Protein AF-A0A7J6R500-F1 (afdb_monomer)

Structure (mmCIF, N/CA/C/O backbone):
data_AF-A0A7J6R500-F1
#
_entry.id   AF-A0A7J6R500-F1
#
loop_
_atom_site.group_PDB
_atom_site.id
_atom_site.type_symbol
_atom_site.label_atom_id
_atom_site.label_alt_id
_atom_site.label_comp_id
_atom_site.label_asym_id
_atom_site.label_entity_id
_atom_site.label_seq_id
_atom_site.pdbx_PDB_ins_code
_atom_site.Cartn_x
_atom_site.Cartn_y
_atom_site.Cartn_z
_atom_site.occupancy
_atom_site.B_iso_or_equiv
_atom_site.auth_seq_id
_atom_site.auth_comp_id
_atom_site.auth_asym_id
_atom_site.auth_atom_id
_atom_site.pdbx_PDB_model_num
ATOM 1 N N . MET A 1 1 ? 46.954 13.574 14.978 1.00 37.84 1 MET A N 1
ATOM 2 C CA . MET A 1 1 ? 46.456 13.706 16.362 1.00 37.84 1 MET A CA 1
ATOM 3 C C . MET A 1 1 ? 45.022 13.210 16.365 1.00 37.84 1 MET A C 1
ATOM 5 O O . MET A 1 1 ? 44.207 13.773 15.649 1.00 37.84 1 MET A O 1
ATOM 9 N N . LEU A 1 2 ? 44.776 12.076 17.023 1.00 37.50 2 LEU A N 1
ATOM 10 C CA . LEU A 1 2 ? 43.472 11.413 17.095 1.00 37.50 2 LEU A CA 1
ATOM 11 C C . LEU A 1 2 ? 42.544 12.256 17.976 1.00 37.50 2 LEU A C 1
ATOM 13 O O . LEU A 1 2 ? 42.876 12.501 19.132 1.00 37.50 2 LEU A O 1
ATOM 17 N N . ALA A 1 3 ? 41.432 12.739 17.422 1.00 41.28 3 ALA A N 1
ATOM 18 C CA . ALA A 1 3 ? 40.399 13.408 18.201 1.00 41.28 3 ALA A CA 1
ATOM 19 C C . ALA A 1 3 ? 39.556 12.347 18.917 1.00 41.28 3 ALA A C 1
ATOM 21 O O . ALA A 1 3 ? 39.064 11.407 18.298 1.00 41.28 3 ALA A O 1
ATOM 22 N N . ASP A 1 4 ? 39.453 12.502 20.226 1.00 38.03 4 ASP A N 1
ATOM 23 C CA . ASP A 1 4 ? 38.764 11.631 21.167 1.00 38.03 4 ASP A CA 1
ATOM 24 C C . ASP A 1 4 ? 37.236 11.774 20.988 1.00 38.03 4 ASP A C 1
ATOM 26 O O . ASP A 1 4 ? 36.657 12.813 21.302 1.00 38.03 4 ASP A O 1
ATOM 30 N N . VAL A 1 5 ? 36.571 10.772 20.397 1.00 51.09 5 VAL A N 1
ATOM 31 C CA . VAL A 1 5 ? 35.147 10.842 19.977 1.00 51.09 5 VAL A CA 1
ATOM 32 C C . VAL A 1 5 ? 34.176 10.447 21.108 1.00 51.09 5 VAL A C 1
ATOM 34 O O . VAL A 1 5 ? 32.991 10.264 20.866 1.00 51.09 5 VAL A O 1
ATOM 37 N N . HIS A 1 6 ? 34.637 10.269 22.350 1.00 45.41 6 HIS A N 1
ATOM 38 C CA . HIS A 1 6 ? 33.805 9.692 23.425 1.00 45.41 6 HIS A CA 1
ATOM 39 C C . HIS A 1 6 ? 33.618 10.602 24.650 1.00 45.41 6 HIS A C 1
ATOM 41 O O . HIS A 1 6 ? 33.371 10.128 25.756 1.00 45.41 6 HIS A O 1
ATOM 47 N N . SER A 1 7 ? 33.647 11.924 24.464 1.00 47.28 7 SER A N 1
ATOM 48 C CA . SER A 1 7 ? 33.212 12.853 25.513 1.00 47.28 7 SER A CA 1
ATOM 49 C C . SER A 1 7 ? 31.682 12.957 25.533 1.00 47.28 7 SER A C 1
ATOM 51 O O . SER A 1 7 ? 31.087 13.756 24.811 1.00 47.28 7 SER A O 1
ATOM 53 N N . THR A 1 8 ? 31.020 12.148 26.365 1.00 50.06 8 THR A N 1
ATOM 54 C CA . THR A 1 8 ? 29.603 12.322 26.737 1.00 50.06 8 THR A CA 1
ATOM 55 C C . THR A 1 8 ? 29.447 13.530 27.659 1.00 50.06 8 THR A C 1
ATOM 57 O O . THR A 1 8 ? 29.089 13.405 28.831 1.00 50.06 8 THR A O 1
ATOM 60 N N . ARG A 1 9 ? 29.761 14.723 27.152 1.00 58.09 9 ARG A N 1
ATOM 61 C CA . ARG A 1 9 ? 29.481 15.972 27.855 1.00 58.09 9 ARG A CA 1
ATOM 62 C C . ARG A 1 9 ? 28.014 16.327 27.634 1.00 58.09 9 ARG A C 1
ATOM 64 O O . ARG A 1 9 ? 27.572 16.502 26.501 1.00 58.09 9 ARG A O 1
ATOM 71 N N . VAL A 1 10 ? 27.261 16.414 28.725 1.00 65.06 10 VAL A N 1
ATOM 72 C CA . VAL A 1 10 ? 25.895 16.946 28.709 1.00 65.06 10 VAL A CA 1
ATOM 73 C C . VAL A 1 10 ? 25.988 18.450 28.443 1.00 65.06 10 VAL A C 1
ATOM 75 O O . VAL A 1 10 ? 26.746 19.145 29.115 1.00 65.06 10 VAL A O 1
ATOM 78 N N . LEU A 1 11 ? 25.270 18.929 27.428 1.00 70.75 11 LEU A N 1
ATOM 79 C CA . LEU A 1 11 ? 25.208 20.347 27.073 1.00 70.75 11 LEU A CA 1
ATOM 80 C C . LEU A 1 11 ? 24.317 21.102 28.067 1.00 70.75 11 LEU A C 1
ATOM 82 O O . LEU A 1 11 ? 23.231 20.623 28.422 1.00 70.75 11 LEU A O 1
ATOM 86 N N . GLU A 1 12 ? 24.768 22.279 28.495 1.00 76.19 12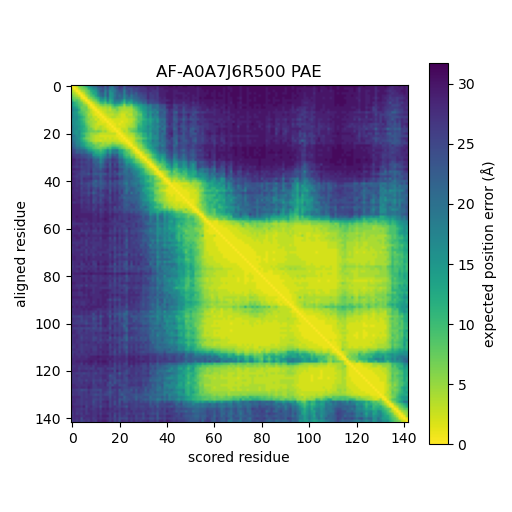 GLU A N 1
ATOM 87 C CA . GLU A 1 12 ? 24.038 23.100 29.464 1.00 76.19 12 GLU A CA 1
ATOM 88 C C . GLU A 1 12 ? 23.075 24.076 28.764 1.00 76.19 12 GLU A C 1
ATOM 90 O O . GLU A 1 12 ? 23.360 24.551 27.659 1.00 76.19 12 GLU A O 1
ATOM 95 N N . PRO A 1 13 ? 21.921 24.404 29.376 1.00 72.81 13 PRO A N 1
ATOM 96 C CA . PRO A 1 13 ? 21.005 25.402 28.831 1.00 72.81 13 PRO A CA 1
ATOM 97 C C . PRO A 1 13 ? 21.706 26.747 28.597 1.00 72.81 13 PRO A C 1
ATOM 99 O O . PRO A 1 13 ? 22.372 27.263 29.491 1.00 72.81 13 PRO A O 1
ATOM 102 N N . GLY A 1 14 ? 21.542 27.330 27.409 1.00 72.88 14 GLY A N 1
ATOM 103 C CA . GLY A 1 14 ? 22.206 28.578 27.019 1.00 72.88 14 GLY A CA 1
ATOM 104 C C . GLY A 1 14 ? 23.561 28.412 26.317 1.00 72.88 14 GLY A C 1
ATOM 105 O O . GLY A 1 14 ? 24.111 29.406 25.845 1.00 72.88 14 GLY A O 1
ATOM 106 N N . GLU A 1 15 ? 24.101 27.194 26.202 1.00 81.00 15 GLU A N 1
ATOM 107 C CA . GLU A 1 15 ? 25.360 26.946 25.486 1.00 81.00 15 GLU A CA 1
ATOM 108 C C . GLU A 1 15 ? 25.190 27.170 23.970 1.00 81.00 15 GLU A C 1
ATOM 110 O O . GLU A 1 15 ? 24.193 26.758 23.371 1.00 81.00 15 GLU A O 1
ATOM 115 N N . LEU A 1 16 ? 26.153 27.856 23.341 1.00 71.31 16 LEU A N 1
ATOM 116 C CA . LEU A 1 16 ? 26.152 28.109 21.899 1.00 71.31 16 LEU A CA 1
ATOM 117 C C . LEU A 1 16 ? 26.734 26.894 21.169 1.00 71.31 16 LEU A C 1
ATOM 119 O O . LEU A 1 16 ? 27.892 26.525 21.368 1.00 71.31 16 LEU A O 1
ATOM 123 N N . LEU A 1 17 ? 25.931 26.280 20.311 1.00 75.88 17 LEU A N 1
ATOM 124 C CA . LEU A 1 17 ? 26.324 25.119 19.526 1.00 75.88 17 LEU A CA 1
ATOM 125 C C . LEU A 1 17 ? 27.220 25.531 18.346 1.00 75.88 17 LEU A C 1
ATOM 127 O O . LEU A 1 17 ? 27.102 26.655 17.850 1.00 75.88 17 LEU A O 1
ATOM 131 N N . PRO A 1 18 ? 28.071 24.622 17.829 1.00 69.81 18 PRO A N 1
ATOM 132 C CA . PRO A 1 18 ? 29.011 24.916 16.738 1.00 69.81 18 PRO A CA 1
ATOM 133 C C . PRO A 1 18 ? 28.361 25.441 15.448 1.00 69.81 18 PRO A C 1
ATOM 135 O O . PRO A 1 18 ? 29.025 26.063 14.627 1.00 69.81 18 PRO A O 1
ATOM 138 N N . TRP A 1 19 ? 27.063 25.193 15.264 1.00 71.12 19 TRP A N 1
ATOM 139 C CA . TRP A 1 19 ? 26.252 25.658 14.135 1.00 71.12 19 TRP A CA 1
ATOM 140 C C . TRP A 1 19 ? 25.379 26.883 14.476 1.00 71.12 19 TRP A C 1
ATOM 142 O O . TRP A 1 19 ? 24.415 27.177 13.774 1.00 71.12 19 TRP A O 1
ATOM 152 N N . GLY A 1 20 ? 25.699 27.602 15.557 1.00 65.50 20 GLY A N 1
ATOM 153 C CA . GLY A 1 20 ? 25.133 28.916 15.886 1.00 65.50 20 GLY A CA 1
ATOM 154 C C . GLY A 1 20 ? 23.784 28.907 16.611 1.00 65.50 20 GLY A C 1
ATOM 155 O O . GLY A 1 20 ? 23.226 29.970 16.863 1.00 65.50 20 GLY A O 1
ATOM 156 N N . SER A 1 21 ? 23.243 27.738 16.960 1.00 65.75 21 SER A N 1
ATOM 157 C CA . SER A 1 21 ? 22.018 27.627 17.769 1.00 65.75 21 SER A CA 1
ATOM 158 C C . SER A 1 21 ? 22.332 27.621 19.264 1.00 65.75 21 SER A C 1
ATOM 160 O O . SER A 1 21 ? 23.363 27.101 19.672 1.00 65.75 21 SER A O 1
ATOM 162 N N . VAL A 1 22 ? 21.437 28.158 20.091 1.00 76.81 22 VAL A N 1
ATOM 163 C CA . VAL A 1 22 ? 21.567 28.127 21.557 1.00 76.81 22 VAL A CA 1
ATOM 164 C C . VAL A 1 22 ? 20.815 26.912 22.102 1.00 76.81 22 VAL A C 1
ATOM 166 O O . VAL A 1 22 ? 19.696 26.644 21.662 1.00 76.81 22 VAL A O 1
ATOM 169 N N . VAL A 1 23 ? 21.394 26.187 23.063 1.00 71.19 23 VAL A N 1
ATOM 170 C CA . VAL A 1 23 ? 20.689 25.112 23.779 1.00 71.19 23 VAL A CA 1
ATOM 171 C C . VAL A 1 23 ? 19.480 25.715 24.508 1.00 71.19 23 VAL A C 1
ATOM 173 O O . VAL A 1 23 ? 19.667 26.593 25.357 1.00 71.19 23 VAL A O 1
ATOM 176 N N . PRO A 1 24 ? 18.242 25.289 24.202 1.00 61.28 24 PRO A N 1
ATOM 177 C CA . PRO A 1 24 ? 17.057 25.884 24.803 1.00 61.28 24 PRO A CA 1
ATOM 178 C C . PRO A 1 24 ? 17.002 25.618 26.321 1.00 61.28 24 PRO A C 1
ATOM 180 O O . PRO A 1 24 ? 17.479 24.575 26.782 1.00 61.28 24 PRO A O 1
ATOM 183 N N . PRO A 1 25 ? 16.403 26.529 27.114 1.00 67.75 25 PRO A N 1
ATOM 184 C CA . PRO A 1 25 ? 16.090 26.281 28.519 1.00 67.75 25 PRO A CA 1
ATOM 185 C C . PRO A 1 25 ? 15.323 24.966 28.676 1.00 67.75 25 PRO A C 1
ATOM 187 O O . PRO A 1 25 ? 14.387 24.710 27.919 1.00 67.75 25 PRO A O 1
ATOM 190 N N . ARG A 1 26 ? 15.693 24.136 29.662 1.00 59.53 26 ARG A N 1
ATOM 191 C CA . ARG A 1 26 ? 14.999 22.856 29.923 1.00 59.53 26 ARG A CA 1
ATOM 192 C C . ARG A 1 26 ? 13.517 23.052 30.265 1.00 59.53 26 ARG A C 1
ATOM 194 O O . ARG A 1 26 ? 12.714 22.166 29.993 1.00 59.53 26 ARG A O 1
ATOM 201 N N . ASP A 1 27 ? 13.162 24.235 30.757 1.00 57.72 27 ASP A N 1
ATOM 202 C CA . ASP A 1 27 ? 11.796 24.643 31.059 1.00 57.72 27 ASP A CA 1
ATOM 203 C C . ASP A 1 27 ? 11.259 25.579 29.971 1.00 57.72 27 ASP A C 1
ATOM 205 O O . ASP A 1 27 ? 11.101 26.781 30.184 1.00 57.72 27 ASP A O 1
ATOM 209 N N . ILE A 1 28 ? 10.966 25.048 28.782 1.00 51.59 28 ILE A N 1
ATOM 210 C CA . ILE A 1 28 ? 10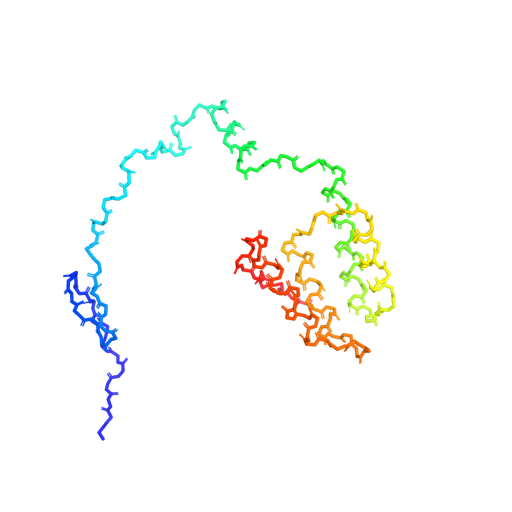.064 25.756 27.865 1.00 51.59 28 ILE A CA 1
ATOM 211 C C . ILE A 1 28 ? 8.674 25.678 28.513 1.00 51.59 28 ILE A C 1
ATOM 213 O O . ILE A 1 28 ? 8.143 24.569 28.638 1.00 51.59 28 ILE A O 1
ATOM 217 N N . PRO A 1 29 ? 8.051 26.795 28.938 1.00 46.50 29 PRO A N 1
ATOM 218 C CA . PRO A 1 29 ? 6.706 26.754 29.481 1.00 46.50 29 PRO A CA 1
ATOM 219 C C . PRO A 1 29 ? 5.744 26.497 28.318 1.00 46.50 29 PRO A C 1
ATOM 221 O O . PRO A 1 29 ? 5.236 27.416 27.680 1.00 46.50 29 PRO A O 1
ATOM 224 N N . GLY A 1 30 ? 5.510 25.223 28.010 1.00 51.81 30 GLY A N 1
ATOM 225 C CA . GLY A 1 30 ? 4.337 24.823 27.248 1.00 51.81 30 GLY A CA 1
ATOM 226 C C . GLY A 1 30 ? 3.072 25.194 28.033 1.00 51.81 30 GLY A C 1
ATOM 227 O O . GLY A 1 30 ? 3.129 25.308 29.263 1.00 51.81 30 GLY A O 1
ATOM 228 N N . PRO A 1 31 ? 1.924 25.397 27.366 1.00 46.69 31 PRO A N 1
ATOM 229 C CA . PRO A 1 31 ? 0.670 25.700 28.047 1.00 46.69 31 PRO A CA 1
ATOM 230 C C . PRO A 1 31 ? 0.405 24.660 29.149 1.00 46.69 31 PRO A C 1
ATOM 232 O O . PRO A 1 31 ? 0.196 23.480 28.874 1.00 46.69 31 PRO A O 1
ATOM 235 N N . ARG A 1 32 ? 0.448 25.118 30.409 1.00 53.34 32 ARG A N 1
ATOM 236 C CA . ARG A 1 32 ? 0.405 24.303 31.643 1.00 53.34 32 ARG A CA 1
ATOM 237 C C . ARG A 1 32 ? -0.935 23.605 31.902 1.00 53.34 32 ARG A C 1
ATOM 239 O O . ARG A 1 32 ? -1.040 22.851 32.858 1.00 53.34 32 ARG A O 1
ATOM 246 N N . ASN A 1 33 ? -1.933 23.840 31.055 1.00 52.44 33 ASN A N 1
ATOM 247 C CA . ASN A 1 33 ? -3.249 23.213 31.112 1.00 52.44 33 ASN A CA 1
ATOM 248 C C . ASN A 1 33 ? -3.541 22.506 29.786 1.00 52.44 33 ASN A C 1
ATOM 250 O O . ASN A 1 33 ? -4.393 22.932 29.012 1.00 52.44 33 ASN A O 1
ATOM 254 N N . LYS A 1 34 ? -2.844 21.402 29.522 1.00 49.03 34 LYS A N 1
ATOM 255 C CA . LYS A 1 34 ? -3.498 20.311 28.796 1.00 49.03 34 LYS A CA 1
ATOM 256 C C . LYS A 1 34 ? -4.227 19.502 29.867 1.00 49.03 34 LYS A C 1
ATOM 258 O O . LYS A 1 34 ? -3.555 19.102 30.820 1.00 49.03 34 LYS A O 1
ATOM 263 N N . PRO A 1 35 ? -5.559 19.321 29.797 1.00 49.41 35 PRO A N 1
ATOM 264 C CA . PRO A 1 35 ? -6.227 18.411 30.716 1.00 49.41 35 PRO A CA 1
ATOM 265 C C . PRO A 1 35 ? -5.498 17.077 30.613 1.00 49.41 35 PRO A C 1
ATOM 267 O O . PRO A 1 35 ? -5.276 16.567 29.513 1.00 49.41 35 PRO A O 1
ATOM 270 N N . GLU A 1 36 ? -5.008 16.578 31.745 1.00 54.00 36 GLU A N 1
ATOM 271 C CA . GLU A 1 36 ? -4.299 15.311 31.736 1.00 54.00 36 GLU A CA 1
ATOM 272 C C . GLU A 1 36 ? -5.253 14.274 31.154 1.00 54.00 36 GLU A C 1
ATOM 274 O O . GLU A 1 36 ? -6.403 14.199 31.583 1.00 54.00 36 GLU A O 1
ATOM 279 N N . ALA A 1 37 ? -4.806 13.517 30.153 1.0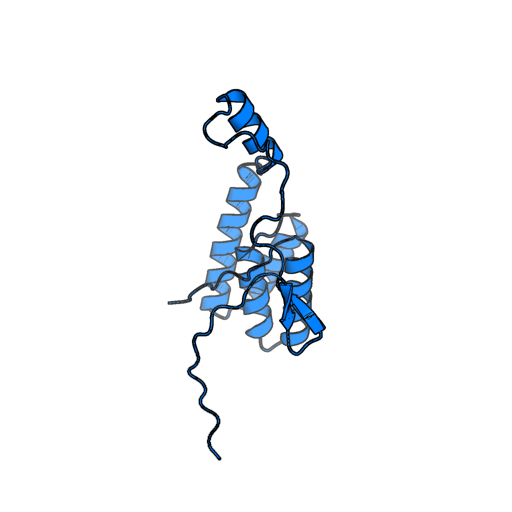0 50.00 37 ALA A N 1
ATOM 280 C CA . ALA A 1 37 ? -5.678 12.647 29.367 1.00 50.00 37 ALA A CA 1
ATOM 281 C C . ALA A 1 37 ? -6.429 11.591 30.207 1.00 50.00 37 ALA A C 1
ATOM 283 O O . ALA A 1 37 ? -7.286 10.904 29.682 1.00 50.00 37 ALA A O 1
ATOM 284 N N . TRP A 1 38 ? -6.114 11.455 31.498 1.00 56.03 38 TRP A N 1
ATOM 285 C CA . TRP A 1 38 ? -6.776 10.588 32.471 1.00 56.03 38 TRP A CA 1
ATOM 286 C C . TRP A 1 38 ? -7.870 11.280 33.315 1.00 56.03 38 TRP A C 1
ATOM 288 O O . TRP A 1 38 ? -8.562 10.608 34.073 1.00 56.03 38 TRP A O 1
ATOM 298 N N . LYS A 1 39 ? -8.025 12.610 33.215 1.00 64.62 39 LYS A N 1
ATOM 299 C CA . LYS A 1 39 ? -9.029 13.427 33.934 1.00 64.62 39 LYS A CA 1
ATOM 300 C C . LYS A 1 39 ? -10.275 13.754 33.106 1.00 64.62 39 LYS A C 1
ATOM 302 O O . LYS A 1 39 ? -11.180 14.416 33.606 1.00 64.62 39 LYS A O 1
ATOM 307 N N . LEU A 1 40 ? -10.298 13.363 31.838 1.00 66.56 40 LEU A N 1
ATOM 308 C CA .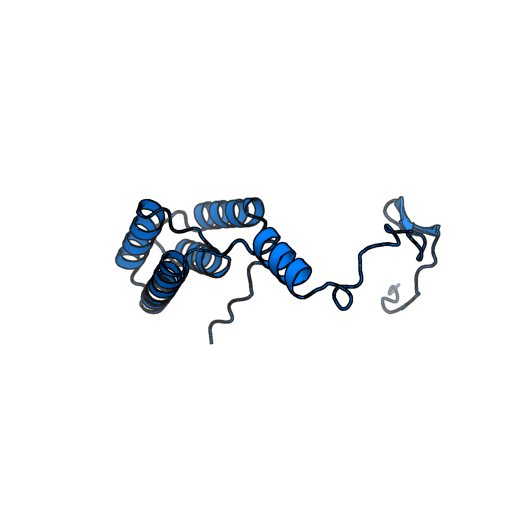 LEU A 1 40 ? -11.402 13.649 30.931 1.00 66.56 40 LEU A CA 1
ATOM 309 C C . LEU A 1 40 ? -12.581 12.717 31.251 1.00 66.56 40 LEU A C 1
ATOM 311 O O . LEU A 1 40 ? -12.395 11.548 31.594 1.00 66.56 40 LEU A O 1
ATOM 315 N N . SER A 1 41 ? -13.809 13.223 31.147 1.00 76.12 41 SER A N 1
ATOM 316 C CA . SER A 1 41 ? -14.997 12.374 31.270 1.00 76.12 41 SER A CA 1
ATOM 317 C C . SER A 1 41 ? -15.072 11.381 30.097 1.00 76.12 41 SER A C 1
ATOM 319 O O . SER A 1 41 ? -14.510 11.653 29.033 1.00 76.12 41 SER A O 1
ATOM 321 N N . PRO A 1 42 ? -15.791 10.251 30.224 1.00 74.69 42 PRO A N 1
ATOM 322 C CA . PRO A 1 42 ? -15.986 9.315 29.112 1.00 74.69 42 PRO A CA 1
ATOM 323 C C . PRO A 1 42 ? -16.534 9.984 27.841 1.00 74.69 42 PRO A C 1
ATOM 325 O O . PRO A 1 42 ? -16.163 9.611 26.733 1.00 74.69 42 PRO A O 1
ATOM 328 N N . GLU A 1 43 ? -17.368 11.012 28.002 1.00 75.19 43 GLU A N 1
ATOM 329 C CA . GLU A 1 43 ? -17.936 11.803 26.907 1.00 75.19 43 GLU A CA 1
ATOM 330 C C . GLU A 1 43 ? -16.893 12.718 26.253 1.00 75.19 43 GLU A C 1
ATOM 332 O O . GLU A 1 43 ? -16.842 12.807 25.031 1.00 75.19 43 GLU A O 1
ATOM 337 N N . GLN A 1 44 ? -16.016 13.343 27.046 1.00 72.38 44 GLN A N 1
ATOM 338 C CA . GLN A 1 44 ? -14.896 14.139 26.534 1.00 72.38 44 GLN A CA 1
ATOM 339 C C . GLN A 1 44 ? -13.859 13.255 25.836 1.00 72.38 44 GLN A C 1
ATOM 341 O O . GLN A 1 44 ? -13.343 13.627 24.790 1.00 72.38 44 GLN A O 1
ATOM 346 N N . HIS A 1 45 ? -13.595 12.056 26.365 1.00 65.50 45 HIS A N 1
ATOM 347 C CA . HIS A 1 45 ? -12.796 11.045 25.675 1.00 65.50 45 HIS A CA 1
ATOM 348 C C . HIS A 1 45 ? -13.424 10.647 24.341 1.00 65.50 45 HIS A C 1
ATOM 350 O O . HIS A 1 45 ? -12.713 10.583 23.348 1.00 65.50 45 HIS A O 1
ATOM 356 N N . ALA A 1 46 ? -14.733 10.389 24.297 1.00 67.00 46 ALA A N 1
ATOM 357 C CA . ALA A 1 46 ? -15.426 10.023 23.065 1.00 67.00 46 ALA A CA 1
ATOM 358 C C . ALA A 1 46 ? -15.423 11.164 22.035 1.00 67.00 46 ALA A C 1
ATOM 360 O O . ALA A 1 46 ? -15.195 10.911 20.858 1.00 67.00 46 ALA A O 1
ATOM 361 N N . GLN A 1 47 ? -15.608 12.412 22.475 1.00 71.44 47 GLN A N 1
ATOM 362 C CA . GLN A 1 47 ? -15.494 13.590 21.612 1.00 71.44 47 GLN A CA 1
ATOM 363 C C . GLN A 1 47 ? -14.082 13.750 21.059 1.00 71.44 47 GLN A C 1
ATOM 365 O O . GLN A 1 47 ? -13.936 13.937 19.860 1.00 71.44 47 GLN A O 1
ATOM 370 N N . LEU A 1 48 ? -13.052 13.604 21.894 1.00 70.25 48 LEU A N 1
ATOM 371 C CA . LEU A 1 48 ? -11.663 13.657 21.438 1.00 70.25 48 LEU A CA 1
ATOM 372 C C . LEU A 1 48 ? -11.337 12.479 20.516 1.00 70.25 48 LEU A C 1
ATOM 374 O O . LEU A 1 48 ? -10.594 12.645 19.561 1.00 70.25 48 LEU A O 1
ATOM 378 N N . LEU A 1 49 ? -11.893 11.292 20.761 1.00 63.28 49 LEU A N 1
ATOM 379 C CA . LEU A 1 49 ? -11.738 10.155 19.857 1.00 63.28 49 LEU A CA 1
ATOM 380 C C . LEU A 1 49 ? -12.393 10.430 18.503 1.00 63.28 49 LEU A C 1
ATOM 382 O O . LEU A 1 49 ? -11.760 10.165 17.496 1.00 63.28 49 LEU A O 1
ATOM 386 N N . GLU A 1 50 ? -13.595 10.999 18.449 1.00 66.00 50 GLU A N 1
ATOM 387 C CA . GLU A 1 50 ? -14.233 11.369 17.178 1.00 66.00 50 GLU A CA 1
ATOM 388 C C . GLU A 1 50 ? -13.524 12.557 16.493 1.00 66.00 50 GLU A C 1
ATOM 390 O O . GLU A 1 50 ? -13.440 12.608 15.270 1.00 66.00 50 GLU A O 1
ATOM 395 N N . GLU A 1 51 ? -12.976 13.497 17.269 1.00 64.12 51 GLU A N 1
ATOM 396 C CA . GLU A 1 51 ? -12.239 14.672 16.781 1.00 64.12 51 GLU A CA 1
ATOM 397 C C . GLU A 1 51 ? -10.853 14.302 16.227 1.00 64.12 51 GLU A C 1
ATOM 399 O O . GLU A 1 51 ? -10.463 14.780 15.163 1.00 64.12 51 GLU A O 1
ATOM 404 N N . TYR A 1 52 ? -10.107 13.438 16.924 1.00 51.03 52 TYR A N 1
ATOM 405 C CA . TYR A 1 52 ? -8.756 13.018 16.533 1.00 51.03 52 TYR A CA 1
ATOM 406 C C . TYR A 1 52 ? -8.732 11.772 15.642 1.00 51.03 52 TYR A C 1
ATOM 408 O O . TYR A 1 52 ? -7.782 11.587 14.883 1.00 51.03 52 TYR A O 1
ATOM 416 N N . LEU A 1 53 ? -9.739 10.906 15.741 1.00 58.50 53 LEU A N 1
ATOM 417 C CA . LEU A 1 53 ? -9.889 9.672 14.970 1.00 58.50 53 LEU A CA 1
ATOM 418 C C . LEU A 1 53 ? -11.313 9.619 14.394 1.00 58.50 53 LEU A C 1
ATOM 420 O O . LEU A 1 53 ? -12.096 8.754 14.801 1.00 58.50 53 LEU A O 1
ATOM 424 N N . PRO A 1 54 ? -11.666 10.522 13.455 1.00 59.31 54 PRO A N 1
ATOM 425 C CA . PRO A 1 54 ? -12.982 10.507 12.826 1.00 59.31 54 PRO A CA 1
ATOM 426 C C . PRO A 1 54 ? -13.247 9.102 12.304 1.00 59.31 54 PRO A C 1
ATOM 428 O O . PRO A 1 54 ? -12.405 8.535 11.599 1.00 59.31 54 PRO A O 1
ATOM 431 N N . SER A 1 55 ? -14.366 8.500 12.717 1.00 60.12 55 SER A N 1
ATOM 432 C CA . SER A 1 55 ? -14.565 7.076 12.472 1.00 60.12 55 SER A CA 1
ATOM 433 C C . SER A 1 55 ? -14.617 6.815 10.965 1.00 60.12 55 SER A C 1
ATOM 435 O O . SER A 1 55 ? -15.581 7.134 10.265 1.00 60.12 55 SER A O 1
ATOM 437 N N . GLU A 1 56 ? -13.541 6.243 10.419 1.00 64.94 56 GLU A N 1
ATOM 438 C CA . GLU A 1 56 ? -13.566 5.780 9.042 1.00 64.94 56 GLU A CA 1
ATOM 439 C C . GLU A 1 56 ? -14.677 4.739 8.937 1.00 64.94 56 GLU A C 1
ATOM 441 O O . GLU A 1 56 ? -14.703 3.745 9.671 1.00 64.94 56 GLU A O 1
ATOM 446 N N . GLY A 1 57 ? -15.621 4.966 8.022 1.00 72.25 57 GLY A N 1
ATOM 447 C CA . GLY A 1 57 ? -16.760 4.074 7.873 1.00 72.25 57 GLY A CA 1
ATOM 448 C C . GLY A 1 57 ? -16.285 2.626 7.740 1.00 72.25 57 GLY A C 1
ATOM 449 O O . GLY A 1 57 ? -15.445 2.320 6.897 1.00 72.25 57 GLY A O 1
ATOM 450 N N . VAL A 1 58 ? -16.844 1.709 8.536 1.00 73.25 58 VAL A N 1
ATOM 451 C CA . VAL A 1 58 ? -16.421 0.290 8.630 1.00 73.25 58 VAL A CA 1
ATOM 452 C C . VAL A 1 58 ? -16.257 -0.389 7.257 1.00 73.25 58 VAL A C 1
ATOM 454 O O . VAL A 1 58 ? -15.453 -1.309 7.088 1.00 73.25 58 VAL A O 1
ATOM 457 N N . LYS A 1 59 ? -17.015 0.059 6.250 1.00 75.62 59 LYS A N 1
ATOM 458 C CA . LYS A 1 59 ? -16.908 -0.400 4.858 1.00 75.62 59 LYS A CA 1
ATOM 459 C C . LYS A 1 59 ? -15.563 -0.039 4.213 1.00 75.62 59 LYS A C 1
ATOM 461 O O . LYS A 1 59 ? -14.983 -0.894 3.550 1.00 75.62 59 LYS A O 1
ATOM 466 N N . VAL A 1 60 ? -15.071 1.178 4.435 1.00 79.88 60 VAL A N 1
ATOM 467 C CA . VAL A 1 60 ? -13.800 1.698 3.913 1.00 79.88 60 VAL A CA 1
ATOM 468 C C . VAL A 1 60 ? -12.629 0.923 4.507 1.00 79.88 60 VAL A C 1
ATOM 470 O O . VAL A 1 60 ? -11.832 0.361 3.760 1.00 79.88 60 VAL A O 1
ATOM 473 N N . VAL A 1 61 ? -12.606 0.760 5.833 1.00 80.94 61 VAL A N 1
ATOM 474 C CA . VAL A 1 61 ? -11.570 -0.017 6.536 1.00 80.94 61 VAL A CA 1
ATOM 475 C C . VAL A 1 61 ? -11.516 -1.462 6.024 1.00 80.94 61 VAL A C 1
ATOM 477 O O . VAL A 1 61 ? -10.447 -1.997 5.721 1.00 80.94 61 VAL A O 1
ATOM 480 N N . LYS A 1 62 ? -12.680 -2.109 5.858 1.00 82.62 62 LYS A N 1
ATOM 481 C CA . LYS A 1 62 ? -12.758 -3.475 5.310 1.00 82.62 62 LYS A CA 1
ATOM 482 C C . LYS A 1 62 ? -12.292 -3.552 3.856 1.00 82.62 62 LYS A C 1
ATOM 484 O O . LYS A 1 62 ? -11.646 -4.534 3.490 1.00 82.62 62 LYS A O 1
ATOM 489 N N . ALA A 1 63 ? -12.635 -2.567 3.028 1.00 83.56 63 ALA A N 1
ATOM 490 C CA . ALA A 1 63 ? -12.199 -2.513 1.636 1.00 83.56 63 ALA A CA 1
ATOM 491 C C . ALA A 1 63 ? -10.676 -2.334 1.544 1.00 83.56 63 ALA A C 1
ATOM 493 O O . ALA A 1 63 ? -10.018 -3.113 0.853 1.00 83.56 63 ALA A O 1
ATOM 494 N N . ARG A 1 64 ? -10.112 -1.405 2.325 1.00 87.19 64 ARG A N 1
ATOM 495 C CA . ARG A 1 64 ? -8.669 -1.156 2.406 1.00 87.19 64 ARG A CA 1
ATOM 496 C C . ARG A 1 64 ? -7.898 -2.389 2.873 1.00 87.19 64 ARG A C 1
ATOM 498 O O . ARG A 1 64 ? -6.977 -2.827 2.193 1.00 87.19 64 ARG A O 1
ATOM 505 N N . SER A 1 65 ? -8.362 -3.059 3.930 1.00 86.12 65 SER A N 1
ATOM 506 C CA . SER A 1 65 ? -7.746 -4.306 4.413 1.00 86.12 65 SER A CA 1
ATOM 507 C C . SER A 1 65 ? -7.748 -5.432 3.364 1.00 86.12 65 SER A C 1
ATOM 509 O O . SER A 1 65 ? -6.787 -6.198 3.256 1.00 86.12 65 SER A O 1
ATOM 511 N N . LYS A 1 66 ? -8.810 -5.551 2.553 1.00 87.62 66 LYS A N 1
ATOM 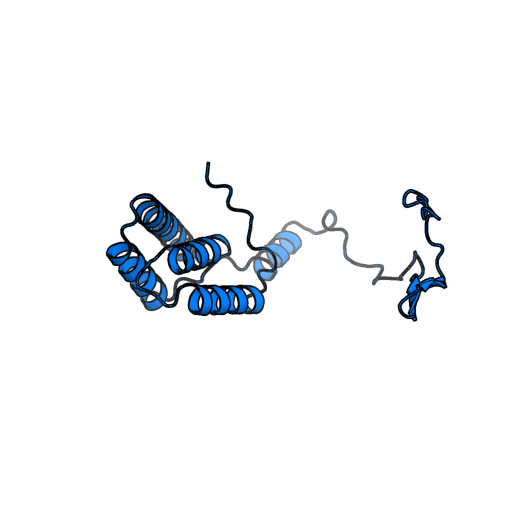512 C CA . LYS A 1 66 ? -8.838 -6.503 1.428 1.00 87.62 66 LYS A CA 1
ATOM 513 C C . LYS A 1 66 ? -7.846 -6.109 0.334 1.00 87.62 66 LYS A C 1
ATOM 515 O O . LYS A 1 66 ? -7.143 -6.984 -0.169 1.00 87.62 66 LYS A O 1
ATOM 520 N N . ALA A 1 67 ? -7.770 -4.822 0.001 1.00 86.75 67 ALA A N 1
ATOM 521 C CA . ALA A 1 67 ? -6.822 -4.306 -0.979 1.00 86.75 67 ALA A CA 1
ATOM 522 C C . ALA A 1 67 ? -5.373 -4.580 -0.554 1.00 86.75 67 ALA A C 1
ATOM 524 O O . ALA A 1 67 ? -4.608 -5.121 -1.347 1.00 86.75 67 ALA A O 1
ATOM 525 N N . HIS A 1 68 ? -5.020 -4.344 0.714 1.00 90.19 68 HIS A N 1
ATOM 526 C CA . HIS A 1 68 ? -3.689 -4.659 1.251 1.00 90.19 68 HIS A CA 1
ATOM 527 C C . HIS A 1 68 ? -3.301 -6.119 1.044 1.00 90.19 68 HIS A C 1
ATOM 529 O O . HIS A 1 68 ? -2.194 -6.409 0.596 1.00 90.19 68 HIS A O 1
ATOM 535 N N . LYS A 1 69 ? -4.221 -7.052 1.329 1.00 90.25 69 LYS A N 1
ATOM 536 C CA . LYS A 1 69 ? -3.979 -8.490 1.136 1.00 90.25 69 LYS A CA 1
ATOM 537 C C . LYS A 1 69 ? -3.689 -8.822 -0.327 1.00 90.25 69 LYS A C 1
ATOM 539 O O . LYS A 1 69 ? -2.789 -9.614 -0.593 1.00 90.25 69 LYS A O 1
ATOM 544 N N . LEU A 1 70 ? -4.433 -8.224 -1.258 1.00 91.75 70 LEU A N 1
ATOM 545 C CA . LEU A 1 70 ? -4.235 -8.430 -2.694 1.00 91.75 70 LEU A CA 1
ATOM 546 C C . LEU A 1 70 ? -2.919 -7.814 -3.175 1.00 91.75 70 LEU A C 1
ATOM 548 O O . LEU A 1 70 ? -2.126 -8.505 -3.807 1.00 91.75 70 LEU A O 1
ATOM 552 N N . LEU A 1 71 ? -2.645 -6.559 -2.815 1.00 90.50 71 LEU A N 1
ATOM 553 C CA . LEU A 1 71 ? -1.407 -5.867 -3.175 1.00 90.50 71 LEU A CA 1
ATOM 554 C C . LEU A 1 71 ? -0.179 -6.621 -2.655 1.00 90.50 71 LEU A C 1
ATOM 556 O O . LEU A 1 71 ? 0.732 -6.912 -3.426 1.00 90.50 71 LEU A O 1
ATOM 560 N N . ALA A 1 72 ? -0.183 -7.031 -1.384 1.00 89.50 72 ALA A N 1
ATOM 561 C CA . ALA A 1 72 ? 0.903 -7.815 -0.801 1.00 89.50 72 ALA A CA 1
ATOM 562 C C . ALA A 1 72 ? 1.071 -9.187 -1.483 1.00 89.50 72 ALA A C 1
ATOM 564 O O . ALA A 1 72 ? 2.199 -9.631 -1.714 1.00 89.50 72 ALA A O 1
ATOM 565 N N . LEU A 1 73 ? -0.035 -9.857 -1.833 1.00 92.44 73 LEU A N 1
ATOM 566 C CA . LEU A 1 73 ? -0.012 -11.118 -2.578 1.00 92.44 73 LEU A CA 1
ATOM 567 C C . LEU A 1 73 ? 0.625 -10.943 -3.962 1.00 92.44 73 LEU A C 1
ATOM 569 O O . LEU A 1 73 ? 1.477 -11.750 -4.339 1.00 92.44 73 LEU A O 1
ATOM 573 N N . TYR A 1 74 ? 0.233 -9.911 -4.708 1.00 92.62 74 TYR A N 1
ATOM 574 C CA . TYR A 1 74 ? 0.756 -9.653 -6.050 1.00 92.62 74 TYR A CA 1
ATOM 575 C C . TYR A 1 74 ? 2.217 -9.209 -6.019 1.00 92.62 74 TYR A C 1
ATOM 577 O O . TYR A 1 74 ? 3.009 -9.730 -6.803 1.00 92.62 74 TYR A O 1
ATOM 585 N N . CYS A 1 75 ? 2.611 -8.383 -5.044 1.00 89.62 75 CYS A N 1
ATOM 586 C CA . CYS A 1 75 ? 4.015 -8.069 -4.771 1.00 89.62 75 CYS A CA 1
ATOM 587 C C . CYS A 1 75 ? 4.842 -9.343 -4.543 1.00 89.62 75 CYS A C 1
ATOM 589 O O . CYS A 1 75 ? 5.893 -9.524 -5.155 1.00 89.62 75 CYS A O 1
ATOM 591 N N . ARG A 1 76 ? 4.349 -10.272 -3.711 1.00 89.38 76 ARG A N 1
ATOM 592 C CA . ARG A 1 76 ? 5.032 -11.546 -3.426 1.00 89.38 76 ARG A CA 1
ATOM 593 C C . ARG A 1 76 ? 5.137 -12.442 -4.660 1.00 89.38 76 ARG A C 1
ATOM 595 O O . ARG A 1 76 ? 6.173 -13.061 -4.881 1.00 89.38 76 ARG A O 1
ATOM 602 N N . LYS A 1 77 ? 4.069 -12.516 -5.457 1.00 91.38 7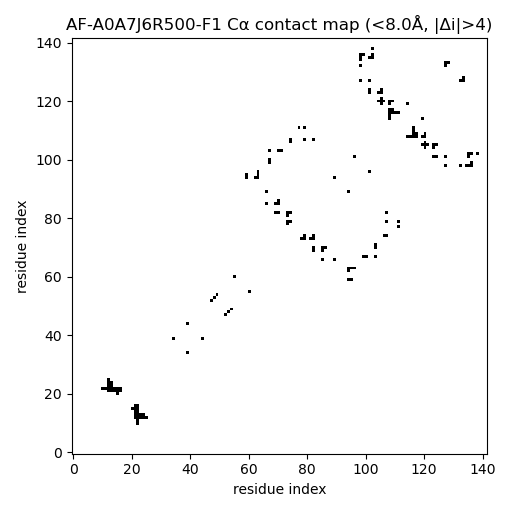7 LYS A N 1
ATOM 603 C CA . LYS A 1 77 ? 4.028 -13.291 -6.707 1.00 91.38 77 LYS A CA 1
ATOM 604 C C . LYS A 1 77 ? 4.751 -12.608 -7.872 1.00 91.38 77 LYS A C 1
ATOM 606 O O . LYS A 1 77 ? 4.925 -13.246 -8.905 1.00 91.38 77 LYS A O 1
ATOM 611 N N . LYS A 1 78 ? 5.182 -11.352 -7.705 1.00 89.94 78 LYS A N 1
ATOM 612 C CA . LYS A 1 78 ? 5.747 -10.494 -8.759 1.00 89.94 78 LYS A CA 1
ATOM 613 C C . LYS A 1 78 ? 4.798 -10.322 -9.954 1.00 89.94 78 LYS A C 1
ATOM 615 O O . LYS A 1 78 ? 5.241 -10.159 -11.089 1.00 89.94 78 LYS A O 1
ATOM 620 N N . ASP A 1 79 ? 3.492 -10.373 -9.697 1.00 92.69 79 ASP A N 1
ATOM 621 C CA . ASP A 1 79 ? 2.466 -10.163 -10.717 1.00 92.69 79 ASP A CA 1
ATOM 622 C C . ASP A 1 79 ? 2.141 -8.671 -10.818 1.00 92.69 79 ASP A C 1
ATOM 624 O O . ASP A 1 79 ? 1.202 -8.159 -10.206 1.00 92.69 79 ASP A O 1
ATOM 628 N N . TRP A 1 80 ? 2.978 -7.951 -11.562 1.00 89.94 80 TRP A N 1
ATOM 629 C CA . TRP A 1 80 ? 2.898 -6.494 -11.658 1.00 89.94 80 TRP A CA 1
ATOM 630 C C . TRP A 1 80 ? 1.687 -6.000 -12.453 1.00 89.94 80 TRP A C 1
ATOM 632 O O . TRP A 1 80 ? 1.233 -4.882 -12.234 1.00 89.94 80 TRP A O 1
ATOM 642 N N . HIS A 1 81 ? 1.137 -6.831 -13.344 1.00 90.81 81 HIS A N 1
ATOM 643 C CA . HIS A 1 81 ? -0.072 -6.489 -14.090 1.00 90.81 81 HIS A CA 1
ATOM 644 C C . HIS A 1 81 ? -1.287 -6.473 -13.160 1.00 90.81 81 HIS A C 1
ATOM 646 O O . HIS A 1 81 ? -2.037 -5.498 -13.131 1.00 90.81 81 HIS A O 1
ATOM 652 N N . LEU A 1 82 ? -1.466 -7.530 -12.359 1.00 91.94 82 LEU A N 1
ATOM 653 C CA . LEU A 1 82 ? -2.544 -7.569 -11.370 1.00 91.94 82 LEU A CA 1
ATOM 654 C C . LEU A 1 82 ? -2.329 -6.564 -10.239 1.00 91.94 82 LEU A C 1
ATOM 656 O O . LEU A 1 82 ? -3.302 -6.003 -9.737 1.00 91.94 82 LEU A O 1
ATOM 660 N N . TRP A 1 83 ? -1.076 -6.304 -9.861 1.00 91.88 83 TRP A N 1
ATOM 661 C CA . TRP A 1 83 ? -0.752 -5.248 -8.908 1.00 91.88 83 TRP A CA 1
ATOM 662 C C . TRP A 1 83 ? -1.193 -3.868 -9.417 1.00 91.88 83 TRP A C 1
ATOM 664 O O . TRP A 1 83 ? -1.903 -3.169 -8.697 1.00 91.88 83 TRP A O 1
ATOM 674 N N . GLN A 1 84 ? -0.864 -3.509 -10.664 1.00 88.88 84 GLN A N 1
ATOM 675 C CA . GLN A 1 84 ? -1.280 -2.234 -11.257 1.00 88.88 84 GLN A CA 1
ATOM 676 C C . GLN A 1 84 ? -2.807 -2.142 -11.368 1.00 88.88 84 GLN A C 1
ATOM 678 O O . GLN A 1 84 ? -3.390 -1.149 -10.950 1.00 88.88 84 GLN A O 1
ATOM 683 N N . ALA A 1 85 ? -3.475 -3.205 -11.826 1.00 90.12 85 ALA A N 1
ATOM 684 C CA . A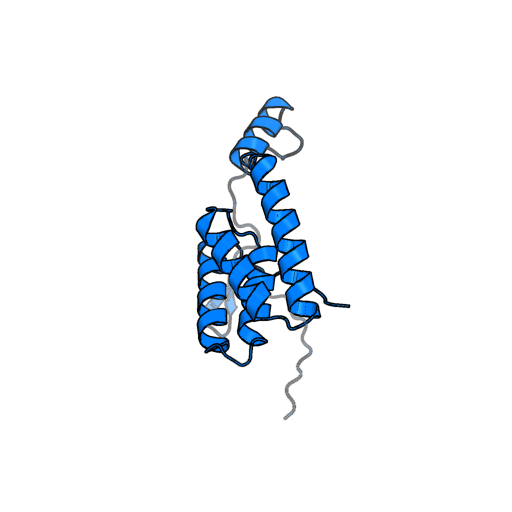LA A 1 85 ? -4.936 -3.233 -11.898 1.00 90.12 85 ALA A CA 1
ATOM 685 C C . ALA A 1 85 ? -5.599 -3.063 -10.515 1.00 90.12 85 ALA A C 1
ATOM 687 O O . ALA A 1 85 ? -6.622 -2.390 -10.386 1.00 90.12 85 ALA A O 1
ATOM 688 N N . ALA A 1 86 ? -5.015 -3.647 -9.463 1.00 88.62 86 ALA A N 1
ATOM 689 C CA . ALA A 1 86 ? -5.489 -3.469 -8.093 1.00 88.62 86 ALA A CA 1
ATOM 690 C C . ALA A 1 86 ? -5.283 -2.031 -7.589 1.00 88.62 86 ALA A C 1
ATOM 692 O O . ALA A 1 86 ? -6.153 -1.508 -6.894 1.00 88.62 86 ALA A O 1
ATOM 693 N N . MET A 1 87 ? -4.172 -1.389 -7.962 1.00 86.69 87 MET A N 1
ATOM 694 C CA . MET A 1 87 ? -3.903 0.020 -7.670 1.00 86.69 87 MET A CA 1
ATOM 695 C C . MET A 1 87 ? -4.875 0.959 -8.389 1.00 86.69 87 MET A C 1
ATOM 697 O O . MET A 1 87 ? -5.444 1.851 -7.763 1.00 86.69 87 MET A O 1
ATOM 701 N N . ASP A 1 88 ? -5.131 0.727 -9.675 1.00 86.94 88 ASP A N 1
ATOM 702 C CA . ASP A 1 88 ? -6.081 1.525 -10.451 1.00 86.94 88 ASP A CA 1
ATOM 703 C C . ASP A 1 88 ? -7.489 1.405 -9.860 1.00 86.94 88 ASP A C 1
ATOM 705 O O . ASP A 1 88 ? -8.191 2.404 -9.706 1.00 86.94 88 ASP A O 1
ATOM 709 N N . HIS A 1 89 ? -7.891 0.197 -9.459 1.00 82.88 89 HIS A N 1
ATOM 710 C CA . HIS A 1 89 ? -9.153 -0.027 -8.760 1.00 82.88 89 HIS A CA 1
ATOM 711 C C . HIS A 1 89 ? -9.185 0.693 -7.402 1.00 82.88 89 HIS A C 1
ATOM 713 O O . HIS A 1 89 ? -10.196 1.288 -7.038 1.00 82.88 89 HIS A O 1
ATOM 719 N N . PHE A 1 90 ? -8.087 0.679 -6.643 1.00 82.50 90 PHE A N 1
ATOM 720 C CA . PHE A 1 90 ? -7.999 1.394 -5.368 1.00 82.50 90 PHE A CA 1
ATOM 721 C C . PHE A 1 90 ? -8.250 2.902 -5.540 1.00 82.50 90 PHE A C 1
ATOM 723 O O . PHE A 1 90 ? -9.083 3.463 -4.824 1.00 82.50 90 PHE A O 1
ATOM 730 N N . HIS A 1 91 ? -7.619 3.524 -6.543 1.00 80.31 91 HIS A N 1
ATOM 731 C CA . HIS A 1 91 ? -7.827 4.936 -6.871 1.00 80.31 91 HIS A CA 1
ATOM 732 C C . HIS A 1 91 ? -9.247 5.228 -7.378 1.00 80.31 91 HIS A C 1
ATOM 734 O O . HIS A 1 91 ? -9.878 6.165 -6.898 1.00 80.31 91 HIS A O 1
ATOM 740 N N . HIS A 1 92 ? -9.796 4.410 -8.285 1.00 82.12 92 HIS A N 1
ATOM 741 C CA . HIS A 1 92 ? -11.150 4.620 -8.824 1.00 82.12 92 HIS A CA 1
ATOM 742 C C . HIS A 1 92 ? -12.244 4.579 -7.752 1.00 82.12 92 HIS A C 1
ATOM 744 O O . HIS A 1 92 ? -13.271 5.242 -7.884 1.00 82.12 92 HIS A O 1
ATOM 750 N N . HIS A 1 93 ? -12.042 3.798 -6.690 1.00 77.50 93 HIS A N 1
ATOM 751 C CA . HIS A 1 93 ? -13.007 3.664 -5.604 1.00 77.50 93 HIS A CA 1
ATOM 752 C C . HIS A 1 93 ? -12.834 4.700 -4.483 1.00 77.50 93 HIS A C 1
ATOM 754 O O . HIS A 1 93 ? -13.539 4.598 -3.477 1.00 77.50 93 HIS A O 1
ATOM 760 N N . ASN A 1 94 ? -11.944 5.690 -4.649 1.00 77.44 94 ASN A N 1
ATOM 761 C CA . ASN A 1 94 ? -11.658 6.743 -3.667 1.00 77.44 94 ASN A CA 1
ATOM 762 C C . ASN A 1 94 ? -11.427 6.186 -2.252 1.00 77.44 94 ASN A C 1
ATOM 764 O O . ASN A 1 94 ? -11.882 6.757 -1.259 1.00 77.44 94 ASN A O 1
ATOM 768 N N . ILE A 1 95 ? -10.767 5.028 -2.154 1.00 80.31 95 ILE A N 1
ATOM 769 C CA . ILE A 1 95 ? -10.425 4.450 -0.857 1.00 80.31 95 ILE A CA 1
ATOM 770 C C . ILE A 1 95 ? -9.242 5.266 -0.315 1.00 80.31 95 ILE A C 1
ATOM 772 O O . ILE A 1 95 ? -8.209 5.315 -0.979 1.00 80.31 95 ILE A O 1
ATOM 776 N N . PRO A 1 96 ? -9.357 5.915 0.858 1.00 82.62 96 PRO A N 1
ATOM 777 C CA . PRO A 1 96 ? -8.269 6.698 1.425 1.00 82.62 96 PRO A CA 1
ATOM 778 C C . PRO A 1 96 ? -7.070 5.800 1.729 1.00 82.62 96 PRO A C 1
ATOM 780 O O . PRO A 1 96 ? -7.198 4.785 2.427 1.00 82.62 96 PRO A O 1
ATOM 783 N N . ALA A 1 97 ? -5.913 6.180 1.192 1.00 84.75 97 ALA A N 1
ATOM 784 C CA . ALA A 1 97 ? -4.648 5.515 1.454 1.00 84.75 97 ALA A CA 1
ATOM 785 C C . ALA A 1 97 ? -4.208 5.738 2.908 1.00 84.75 97 ALA A C 1
ATOM 787 O O . ALA A 1 97 ? -4.354 6.822 3.467 1.00 84.75 97 ALA A O 1
ATOM 788 N N . ASP A 1 98 ? -3.658 4.688 3.507 1.00 85.56 98 ASP A N 1
ATOM 789 C CA . ASP A 1 98 ? -2.993 4.713 4.809 1.00 85.56 98 ASP A CA 1
ATOM 790 C C . ASP A 1 98 ? -1.507 4.356 4.658 1.00 85.56 98 ASP A C 1
ATOM 792 O O . ASP A 1 98 ? -1.043 4.016 3.566 1.00 85.56 98 ASP A O 1
ATOM 796 N N . GLU A 1 99 ? -0.755 4.387 5.759 1.00 84.00 99 GLU A N 1
ATOM 797 C CA . GLU A 1 99 ? 0.686 4.087 5.771 1.00 84.00 99 GLU A CA 1
ATOM 798 C C . GLU A 1 99 ? 1.034 2.753 5.091 1.00 84.00 99 GLU A C 1
ATOM 800 O O . GLU A 1 99 ? 2.030 2.646 4.368 1.00 84.00 99 GLU A O 1
ATOM 805 N N . VAL A 1 100 ? 0.196 1.729 5.287 1.00 86.56 100 VAL A N 1
ATOM 806 C CA . VAL A 1 100 ? 0.383 0.401 4.687 1.00 86.56 100 VAL A CA 1
ATOM 807 C C . VAL A 1 100 ? 0.175 0.458 3.177 1.00 86.56 100 VAL A C 1
ATOM 809 O O . VAL A 1 100 ? 0.952 -0.133 2.425 1.00 86.56 100 VAL A O 1
ATOM 812 N N . THR A 1 101 ? -0.842 1.190 2.726 1.00 87.81 101 THR A N 1
ATOM 813 C CA . THR A 1 101 ? -1.106 1.410 1.301 1.00 87.81 101 THR A CA 1
ATOM 814 C C . THR A 1 101 ? 0.086 2.098 0.640 1.00 87.81 101 THR A C 1
ATOM 816 O O . THR A 1 101 ? 0.629 1.563 -0.325 1.00 87.81 101 THR A O 1
ATOM 819 N N . PHE A 1 102 ? 0.560 3.211 1.209 1.00 88.31 102 PHE A N 1
ATOM 820 C CA . PHE A 1 102 ? 1.725 3.939 0.699 1.00 88.31 102 PHE A CA 1
ATOM 821 C C . PHE A 1 102 ? 2.986 3.067 0.667 1.00 88.31 102 PHE A C 1
ATOM 823 O O . PHE A 1 102 ? 3.704 3.045 -0.333 1.00 88.31 102 PHE A O 1
ATOM 830 N N . SER A 1 103 ? 3.223 2.271 1.712 1.00 88.56 103 SER A N 1
ATOM 831 C CA . SER A 1 103 ? 4.368 1.353 1.770 1.00 88.56 103 SER A CA 1
ATOM 832 C C . SER A 1 103 ? 4.327 0.298 0.657 1.00 88.56 103 SER A C 1
ATOM 834 O O . SER A 1 103 ? 5.341 0.025 0.010 1.00 88.56 103 SER A O 1
ATOM 836 N N . LEU A 1 104 ? 3.150 -0.282 0.393 1.00 88.75 104 LEU A N 1
ATOM 837 C CA . LEU A 1 104 ? 2.953 -1.256 -0.685 1.00 88.75 104 LEU A CA 1
ATOM 838 C C . LEU A 1 104 ? 3.072 -0.615 -2.074 1.00 88.75 104 LEU A C 1
ATOM 840 O O . LEU A 1 104 ? 3.604 -1.254 -2.985 1.00 88.75 104 LEU A O 1
ATOM 844 N N . MET A 1 105 ? 2.618 0.633 -2.228 1.00 88.88 105 MET A N 1
ATOM 845 C CA . MET A 1 105 ? 2.772 1.421 -3.454 1.00 88.88 105 MET A CA 1
ATOM 846 C C . MET A 1 105 ? 4.242 1.667 -3.780 1.00 88.88 105 MET A C 1
ATOM 848 O O . MET A 1 105 ? 4.702 1.304 -4.861 1.00 88.88 105 MET A O 1
ATOM 852 N N . ILE A 1 106 ? 4.991 2.224 -2.824 1.00 89.06 106 ILE A N 1
ATOM 853 C CA . ILE A 1 106 ? 6.427 2.499 -2.957 1.00 89.06 106 ILE A CA 1
ATOM 854 C C . ILE A 1 106 ? 7.177 1.214 -3.313 1.00 89.06 106 ILE A C 1
ATOM 856 O O . ILE A 1 106 ? 7.942 1.192 -4.277 1.00 89.06 106 ILE A O 1
ATOM 860 N N . PHE A 1 107 ? 6.917 0.123 -2.584 1.00 89.12 107 PHE A N 1
ATOM 861 C CA . PHE A 1 107 ? 7.547 -1.165 -2.860 1.00 89.12 107 PHE A CA 1
ATOM 862 C C . PHE A 1 107 ? 7.247 -1.661 -4.279 1.00 89.12 107 PHE A C 1
ATOM 864 O O . PHE A 1 107 ? 8.166 -2.041 -5.002 1.00 89.12 107 PHE A O 1
ATOM 871 N N . GLY A 1 108 ? 5.980 -1.652 -4.700 1.00 88.88 108 GLY A N 1
ATOM 872 C CA . GLY A 1 108 ? 5.605 -2.129 -6.029 1.00 88.88 108 GLY A CA 1
ATOM 873 C C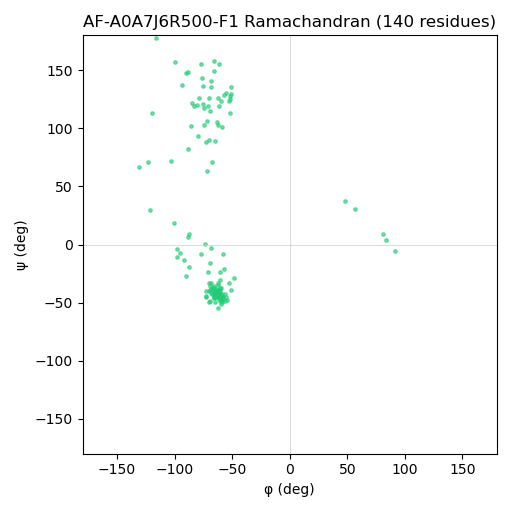 . GLY A 1 108 ? 6.197 -1.282 -7.157 1.00 88.88 108 GLY A C 1
ATOM 874 O O . GLY A 1 108 ? 6.685 -1.848 -8.134 1.00 88.88 108 GLY A O 1
ATOM 875 N N . TYR A 1 109 ? 6.263 0.045 -6.998 1.00 89.06 109 TYR A N 1
ATOM 876 C CA . TYR A 1 109 ? 6.921 0.92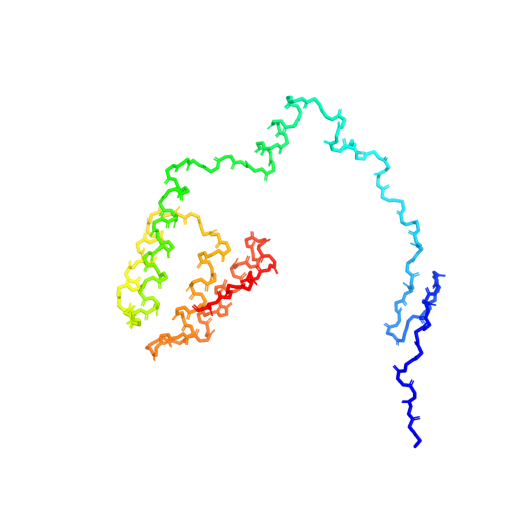0 -7.973 1.00 89.06 109 TYR A CA 1
ATOM 877 C C . TYR A 1 109 ? 8.428 0.673 -8.068 1.00 89.06 109 TYR A C 1
ATOM 879 O O . TYR A 1 109 ? 8.948 0.614 -9.178 1.00 89.06 109 TYR A O 1
ATOM 887 N N . ILE A 1 110 ? 9.121 0.466 -6.944 1.00 88.00 110 ILE A N 1
ATOM 888 C CA . ILE A 1 110 ? 10.560 0.147 -6.940 1.00 88.00 110 ILE A CA 1
ATOM 889 C C . ILE A 1 110 ? 10.829 -1.210 -7.600 1.00 88.00 110 ILE A C 1
ATOM 891 O O . ILE A 1 110 ? 11.798 -1.362 -8.342 1.00 88.00 110 ILE A O 1
ATOM 895 N N . MET A 1 111 ? 9.987 -2.206 -7.320 1.00 87.44 111 MET A N 1
ATOM 896 C CA . MET A 1 111 ? 10.229 -3.590 -7.728 1.00 87.44 111 MET A CA 1
ATOM 897 C C . MET A 1 111 ? 9.711 -3.922 -9.133 1.00 87.44 111 MET A C 1
ATOM 899 O O . MET A 1 111 ? 10.157 -4.914 -9.716 1.00 87.44 111 MET A O 1
ATOM 903 N N . CYS A 1 112 ? 8.784 -3.134 -9.688 1.00 84.19 112 CYS A N 1
ATOM 904 C CA . CYS A 1 112 ? 8.257 -3.356 -11.030 1.00 84.19 112 CYS A CA 1
ATOM 905 C C . CYS A 1 112 ? 9.280 -2.940 -12.109 1.00 84.19 112 CYS A C 1
ATOM 907 O O . CYS A 1 112 ? 9.569 -1.752 -12.253 1.00 84.19 112 CYS A O 1
ATOM 909 N N . PRO A 1 113 ? 9.761 -3.866 -12.963 1.00 77.19 113 PRO A N 1
ATOM 910 C CA . PRO A 1 113 ? 10.793 -3.559 -13.961 1.00 77.19 113 PRO A CA 1
ATOM 911 C C . PRO A 1 113 ? 10.331 -2.648 -15.107 1.00 77.19 113 PRO A C 1
ATOM 913 O O . PRO A 1 113 ? 11.157 -2.169 -15.879 1.00 77.19 113 PRO A O 1
ATOM 916 N N . LYS A 1 114 ? 9.013 -2.484 -15.287 1.00 72.88 114 LYS A N 1
ATOM 917 C CA . LYS A 1 114 ? 8.410 -1.814 -16.452 1.00 72.88 114 LYS A CA 1
ATOM 918 C C . LYS A 1 114 ? 8.028 -0.353 -16.208 1.00 72.88 114 LYS A C 1
ATOM 920 O O . LYS A 1 114 ? 7.690 0.335 -17.166 1.00 72.88 114 LYS A O 1
ATOM 925 N N . HIS A 1 115 ? 8.059 0.118 -14.964 1.00 67.94 115 HIS A N 1
ATOM 926 C CA . HIS A 1 115 ? 7.748 1.508 -14.637 1.00 67.94 115 HIS A CA 1
ATOM 927 C C . HIS A 1 115 ? 9.032 2.321 -14.436 1.00 67.94 115 HIS A C 1
ATOM 929 O O . HIS A 1 115 ? 10.069 1.749 -14.095 1.00 67.94 115 HIS A O 1
ATOM 935 N N . PRO A 1 116 ? 8.984 3.659 -14.595 1.00 64.00 116 PRO A N 1
ATOM 936 C CA . PRO A 1 116 ? 10.016 4.560 -14.085 1.00 64.00 116 PRO A CA 1
ATOM 937 C C . PRO A 1 116 ? 9.973 4.538 -12.546 1.00 64.00 116 PRO A C 1
ATOM 939 O O . PRO A 1 116 ? 9.484 5.462 -11.895 1.00 64.00 116 PRO A O 1
ATOM 942 N N . GLY A 1 117 ? 10.408 3.413 -11.976 1.00 71.31 117 GLY A N 1
ATOM 943 C CA . GLY A 1 117 ? 10.050 2.968 -10.633 1.00 71.31 117 GLY A CA 1
ATOM 944 C C . GLY A 1 117 ? 10.492 3.915 -9.530 1.00 71.31 117 GLY A C 1
ATOM 945 O O . GLY A 1 117 ? 9.759 4.127 -8.569 1.00 71.31 117 GLY A O 1
ATOM 946 N N . LEU A 1 118 ? 11.647 4.560 -9.708 1.00 78.31 118 LEU A N 1
ATOM 947 C CA . LEU A 1 118 ? 12.186 5.484 -8.717 1.00 78.31 118 LEU A CA 1
ATOM 948 C C . LEU A 1 118 ? 11.397 6.799 -8.665 1.00 78.31 118 LEU A C 1
ATOM 950 O O . LEU A 1 118 ? 11.040 7.249 -7.582 1.00 78.31 118 LEU A O 1
ATOM 954 N N . ASN A 1 119 ? 11.069 7.387 -9.820 1.00 85.75 119 ASN A N 1
ATOM 955 C CA . ASN A 1 119 ? 10.341 8.659 -9.873 1.00 85.75 119 ASN A CA 1
ATOM 956 C C . ASN A 1 119 ? 8.937 8.512 -9.282 1.00 85.75 119 ASN A C 1
ATOM 958 O O . ASN A 1 119 ? 8.534 9.324 -8.456 1.00 85.75 119 ASN A O 1
ATOM 962 N N . MET A 1 120 ? 8.230 7.438 -9.646 1.00 86.19 120 MET A N 1
ATOM 963 C CA . MET A 1 120 ? 6.899 7.154 -9.103 1.00 86.19 120 MET A CA 1
ATOM 964 C C . MET A 1 120 ? 6.952 6.880 -7.599 1.00 86.19 120 MET A C 1
ATOM 966 O O . MET A 1 120 ? 6.157 7.437 -6.849 1.00 86.19 120 MET A O 1
ATOM 970 N N . ALA A 1 121 ? 7.919 6.083 -7.132 1.00 86.81 121 ALA A N 1
ATOM 971 C CA . ALA A 1 121 ? 8.099 5.831 -5.705 1.00 86.81 121 ALA A CA 1
ATOM 972 C C . ALA A 1 121 ? 8.392 7.120 -4.916 1.00 86.81 121 ALA A C 1
ATOM 974 O O . ALA A 1 121 ? 7.855 7.306 -3.826 1.00 86.81 121 ALA A O 1
ATOM 975 N N . HIS A 1 122 ? 9.192 8.032 -5.477 1.00 85.81 122 HIS A N 1
ATOM 976 C CA . HIS A 1 122 ? 9.439 9.344 -4.881 1.00 85.81 122 HIS A CA 1
ATOM 977 C C . HIS A 1 122 ? 8.181 10.216 -4.835 1.00 85.81 122 HIS A C 1
ATOM 979 O O . HIS A 1 122 ? 7.939 10.851 -3.811 1.00 85.81 122 HIS A O 1
ATOM 985 N N . SER A 1 123 ? 7.364 10.224 -5.892 1.00 89.38 123 SER A N 1
ATOM 986 C CA . SER A 1 123 ? 6.083 10.940 -5.888 1.00 89.38 123 SER A CA 1
ATOM 987 C C . SER A 1 123 ? 5.145 10.420 -4.797 1.00 89.38 123 SER A C 1
ATOM 989 O O . SER A 1 123 ? 4.578 11.219 -4.060 1.00 89.38 123 SER A O 1
ATOM 991 N N . VAL A 1 124 ? 5.052 9.098 -4.632 1.00 88.62 124 VAL A N 1
ATOM 992 C CA . VAL A 1 124 ? 4.238 8.476 -3.573 1.00 88.62 124 VAL A CA 1
ATOM 993 C C . VAL A 1 124 ? 4.779 8.798 -2.178 1.00 88.62 124 VAL A C 1
ATOM 995 O O . VAL A 1 124 ? 4.005 9.031 -1.255 1.00 88.62 124 VAL A O 1
ATOM 998 N N . LEU A 1 125 ? 6.103 8.846 -2.003 1.00 85.88 125 LEU A N 1
ATOM 999 C CA . LEU A 1 125 ? 6.712 9.264 -0.739 1.00 85.88 125 LEU A CA 1
ATOM 1000 C C . LEU A 1 125 ? 6.354 10.718 -0.396 1.00 85.88 125 LEU A C 1
ATOM 1002 O O . LEU A 1 125 ? 6.116 11.037 0.765 1.00 85.88 125 LEU A O 1
ATOM 1006 N N . GLU A 1 126 ? 6.337 11.604 -1.389 1.00 87.69 126 GLU A N 1
ATOM 1007 C CA . GLU A 1 126 ? 5.982 13.005 -1.173 1.00 87.69 126 GLU A CA 1
ATOM 1008 C C . GLU A 1 126 ? 4.491 13.170 -0.854 1.00 87.69 126 GLU A C 1
ATOM 1010 O O . GLU A 1 126 ? 4.144 13.895 0.075 1.00 87.69 126 GLU A O 1
ATOM 1015 N N . GLU A 1 127 ? 3.621 12.425 -1.537 1.00 87.56 127 GLU A N 1
ATOM 1016 C CA . GLU A 1 127 ? 2.192 12.347 -1.217 1.00 87.56 127 GLU A CA 1
ATOM 1017 C C . GLU A 1 127 ? 1.961 11.843 0.216 1.00 87.56 127 GLU A C 1
ATOM 1019 O O . GLU A 1 127 ? 1.231 12.463 0.987 1.00 87.56 127 GLU A O 1
ATOM 1024 N N . MET A 1 128 ? 2.666 10.783 0.624 1.00 85.12 128 MET A N 1
ATOM 1025 C CA . MET A 1 128 ? 2.600 10.246 1.985 1.00 85.12 128 MET A CA 1
ATOM 1026 C C . MET A 1 128 ? 2.930 11.317 3.042 1.00 85.12 128 MET A C 1
ATOM 1028 O O . MET A 1 128 ? 2.217 11.435 4.042 1.00 85.12 128 MET A O 1
ATOM 1032 N N . LYS A 1 129 ? 3.959 12.145 2.804 1.00 81.75 129 LYS A N 1
ATOM 1033 C CA . LYS A 1 129 ? 4.298 13.273 3.691 1.00 81.75 129 LYS A CA 1
ATOM 1034 C C . LYS A 1 129 ? 3.212 14.345 3.707 1.00 81.75 129 LYS A C 1
ATOM 1036 O O . LYS A 1 129 ? 2.907 14.869 4.776 1.00 81.75 129 LYS A O 1
ATOM 1041 N N . GLN A 1 130 ? 2.643 14.682 2.549 1.00 83.12 130 GLN A N 1
ATOM 1042 C CA . GLN A 1 130 ? 1.563 15.671 2.439 1.00 83.12 130 GLN A CA 1
ATOM 1043 C C . GLN A 1 130 ? 0.307 15.226 3.196 1.00 83.12 130 GLN A C 1
ATOM 1045 O O . GLN A 1 130 ? -0.370 16.055 3.799 1.00 83.12 130 GLN A O 1
ATOM 1050 N N . CYS A 1 131 ? 0.042 13.920 3.243 1.00 78.75 131 CYS A N 1
ATOM 1051 C CA . CYS A 1 131 ? -1.020 13.330 4.055 1.00 78.75 131 CYS A CA 1
ATOM 1052 C C . CYS A 1 131 ? -0.708 13.290 5.565 1.00 78.75 131 CYS A C 1
ATOM 1054 O O . CYS A 1 131 ? -1.530 12.806 6.339 1.00 78.75 131 CYS A O 1
ATOM 1056 N N . GLY A 1 132 ? 0.452 13.787 6.009 1.00 75.12 132 GLY A N 1
ATOM 1057 C CA . GLY A 1 132 ? 0.839 13.816 7.422 1.00 75.12 132 GLY A CA 1
ATOM 1058 C C . GLY A 1 132 ? 1.396 12.493 7.955 1.00 75.12 132 GLY A C 1
ATOM 1059 O O . GLY A 1 132 ? 1.629 12.375 9.158 1.00 75.12 132 GLY A O 1
ATOM 1060 N N . PHE A 1 133 ? 1.656 11.509 7.090 1.00 74.50 133 PHE A N 1
ATOM 1061 C CA . PHE A 1 133 ? 2.297 10.256 7.480 1.00 74.50 133 PHE A CA 1
ATOM 1062 C C . PHE A 1 133 ? 3.822 10.432 7.449 1.00 74.50 133 PHE A C 1
ATOM 1064 O O . PHE A 1 133 ? 4.454 10.453 6.394 1.00 74.50 133 PHE A O 1
ATOM 1071 N N . VAL A 1 134 ? 4.424 10.610 8.627 1.00 57.38 134 VAL A N 1
ATOM 1072 C CA . VAL A 1 134 ? 5.835 11.038 8.763 1.00 57.38 134 VAL A CA 1
ATOM 1073 C C . VAL A 1 134 ? 6.811 9.858 8.868 1.00 57.38 134 VAL A C 1
ATOM 1075 O O . VAL A 1 134 ? 8.018 10.026 8.696 1.00 57.38 134 VAL A O 1
ATOM 1078 N N . HIS A 1 135 ? 6.310 8.642 9.092 1.00 54.62 135 HIS A N 1
ATOM 1079 C CA . HIS A 1 135 ? 7.123 7.433 9.120 1.00 54.62 135 HIS A CA 1
ATOM 1080 C C . HIS A 1 135 ? 6.655 6.460 8.037 1.00 54.62 135 HIS A C 1
ATOM 1082 O O . HIS A 1 135 ? 5.574 5.895 8.180 1.00 54.62 135 HIS A O 1
ATOM 1088 N N . PRO A 1 136 ? 7.457 6.175 6.991 1.00 53.38 136 PRO A N 1
ATOM 1089 C CA . PRO A 1 136 ? 7.325 4.897 6.309 1.00 53.38 136 PRO A CA 1
ATOM 1090 C C . PRO A 1 136 ? 7.565 3.830 7.374 1.00 53.38 136 PRO A C 1
ATOM 1092 O O . PRO A 1 136 ? 8.698 3.621 7.817 1.00 53.38 136 PRO A O 1
ATOM 1095 N N . THR A 1 137 ? 6.487 3.230 7.881 1.00 54.03 137 THR A N 1
ATOM 1096 C CA . THR A 1 137 ? 6.579 2.134 8.836 1.00 54.03 137 THR A CA 1
ATOM 1097 C C . THR A 1 137 ? 7.513 1.108 8.210 1.00 54.03 137 THR A C 1
ATOM 1099 O O . THR A 1 137 ? 7.341 0.727 7.051 1.00 54.03 137 THR A O 1
ATOM 1102 N N . VAL A 1 138 ? 8.545 0.687 8.941 1.00 49.94 138 VAL A N 1
ATOM 1103 C CA . VAL A 1 138 ? 9.447 -0.374 8.489 1.00 49.94 138 VAL A CA 1
ATOM 1104 C C . VAL A 1 138 ? 8.615 -1.652 8.404 1.00 49.94 138 VAL A C 1
ATOM 1106 O O . VAL A 1 138 ? 8.493 -2.393 9.378 1.00 49.94 138 VAL A O 1
ATOM 1109 N N . VAL A 1 139 ? 7.995 -1.898 7.250 1.00 47.97 139 VAL A N 1
ATOM 1110 C CA . VAL A 1 139 ? 7.322 -3.159 6.959 1.00 47.97 139 VAL A CA 1
ATOM 1111 C C . VAL A 1 139 ? 8.434 -4.190 6.811 1.00 47.97 139 VAL A C 1
ATOM 1113 O O . VAL A 1 139 ? 9.010 -4.366 5.738 1.00 47.97 139 VAL A O 1
ATOM 1116 N N . LYS A 1 140 ? 8.810 -4.833 7.922 1.00 37.38 140 LYS A N 1
ATOM 1117 C CA . LYS A 1 140 ? 9.694 -5.998 7.893 1.00 37.38 140 LYS A CA 1
ATOM 1118 C C . LYS A 1 140 ? 8.982 -7.097 7.108 1.00 37.38 140 LYS A C 1
ATOM 1120 O O . LYS A 1 140 ? 8.083 -7.755 7.622 1.00 37.38 140 LYS A O 1
ATOM 1125 N N . PHE A 1 141 ? 9.393 -7.291 5.863 1.00 35.56 141 PHE A N 1
ATOM 1126 C CA . PHE A 1 141 ? 9.127 -8.524 5.139 1.00 35.56 141 PHE A CA 1
ATOM 1127 C C . PHE A 1 141 ? 10.058 -9.605 5.709 1.00 35.56 141 PHE A C 1
ATOM 1129 O O . PHE A 1 141 ? 11.259 -9.586 5.454 1.00 35.56 141 PHE A O 1
ATOM 1136 N N . HIS A 1 142 ? 9.507 -10.486 6.543 1.00 35.78 142 HIS A N 1
ATOM 1137 C CA . HIS A 1 142 ? 10.038 -11.832 6.799 1.00 35.78 142 HIS A CA 1
ATOM 1138 C C . HIS A 1 142 ? 9.746 -12.756 5.617 1.00 35.78 142 HIS A C 1
ATOM 1140 O O . HIS A 1 142 ? 8.622 -12.646 5.061 1.00 35.78 142 HIS A O 1
#

Solvent-accessible surface area (backbone atoms only — not comparable to full-atom values): 8888 Å² total; per-residue (Å²): 134,88,78,80,89,77,78,87,72,83,84,54,67,66,42,76,42,99,86,76,49,62,38,65,60,92,76,67,84,62,82,90,78,63,80,56,88,86,75,57,51,75,67,54,48,50,49,48,43,45,70,77,50,61,78,70,54,71,68,56,57,53,50,51,56,52,48,52,55,50,46,54,50,22,59,74,71,66,37,58,67,63,33,50,53,50,50,52,50,41,59,75,68,69,58,83,80,47,69,67,51,48,52,53,49,31,50,44,30,60,69,35,91,86,54,71,15,65,63,52,22,50,52,49,53,51,50,39,45,74,73,68,52,84,62,83,67,83,77,78,82,126

pLDDT: mean 73.01, std 15.79, range [35.56, 92.69]

Secondary structure (DSSP, 8-state):
--------PPPPTTPBPTTSPBPPPS-----S-PPPTTSS-HHHHHHHHHHHS----HHHHHHHHHHHHHHHHHHHHT-HHHHHHHHHHHHHTTPPP-HHHHHHHHHHHHH-TTS-HHHHHHHHHHHHHHTT----------

InterPro domains:
  IPR011990 Tetratricopeptide-like helical domain superfamily [G3DSA:1.25.40.10] (63-142)

Nearest PDB structures (foldseek):
  5izw-assembly2_B  TM=6.898E-01  e=1.646E+00  unidentified
  7t8n-assembly1_AAA-2  TM=6.563E-01  e=4.329E+00  Escherichia coli K-12
  8rdj-assembly1_F  TM=6.914E-01  e=5.976E+00  Sinapis alba
  4gpk-assembly1_C  TM=5.389E-01  e=3.310E+00  Bacillus thuringiensis serovar thuringiensis

Sequence (142 aa):
MLADVHSTRVLEPGELLPWGSVVPPRDIPGPRNKPEAWKLSPEQHAQLLEEYLPSEGVKVVKARSKAHKLLALYCRKKDWHLWQAAMDHFHHHNIPADEVTFSLMIFGYIMCPKHPGLNMAHSVLEEMKQCGFVHPTVVKFH

Radius of gyration: 22.93 Å; Cα contacts (8 Å, |Δi|>4): 92; chains: 1; bounding box: 64×42×50 Å

Foldseek 3Di:
DDDDPDPPDDDDAQDQDPVGDGRHDPDPPDPPDPPDLVNDDPVRVVVVCCVVPVPDPPVLVVVVVVLLVQLVVCLVVVVLVSNVVSVVVCVVVVRDDDLSNLLSQLSSLCSNPPHVSPVRSVVSVVVCVVVVNPDSPPPDDD

Mean predicted aligned error: 16.3 Å

Organism: Perkinsus olseni (NCBI:txid32597)